Protein AF-A0A1G9AE31-F1 (afdb_monomer)

Nearest PDB structures (foldseek):
  1s7o-assembly1_C  TM=4.890E-01  e=2.440E+00  Streptococcus pyogenes serotype M3
  1xsv-assembly1_B  TM=4.484E-01  e=2.576E+00  Staphylococcus aureus

Sequence (141 aa):
MAKTSPARSAAKFILPDLPREKWCDFRVGYSEHNKTLVQLAEEYMCDPRTVRSCLLRNKPSSSLGKKTVPTQIDLYRDEIQDALEKALPELPDGIRSIYQLSCFLLPVLQERGYKGSERTLRNYLHLHPRVKAKFEKASIK

Mean predicted aligned error: 14.93 Å

Foldseek 3Di:
DDDDDDDDPPPPLDFDDDDPVLAAPLQCCCPVVVDQLVNVCVVLVHDSVVSSVCRNVRNHSVVVPDPDDDPLVVVCVVVLVVLCVVCVVPPPPPPQDLLVVLVVCVVVVVVVVRPDDSVVSSVVLCVDPSSVVSNVVSVPD

Structure (mmCIF, N/CA/C/O backbone):
data_AF-A0A1G9AE31-F1
#
_entry.id   AF-A0A1G9AE31-F1
#
loop_
_atom_site.group_PDB
_atom_site.id
_atom_site.type_symbol
_atom_site.label_atom_id
_atom_site.label_alt_id
_atom_site.label_comp_id
_atom_site.label_asym_id
_atom_site.label_entity_id
_atom_site.label_seq_id
_atom_site.pdbx_PDB_ins_code
_atom_site.Cartn_x
_atom_site.Cartn_y
_atom_site.Cartn_z
_atom_site.occupancy
_atom_site.B_iso_or_equiv
_atom_site.auth_seq_id
_atom_site.auth_comp_id
_atom_site.auth_asym_id
_atom_site.auth_atom_id
_atom_site.pdbx_PDB_model_num
ATOM 1 N N . MET A 1 1 ? -32.935 21.309 -20.325 1.00 40.34 1 MET A N 1
ATOM 2 C CA . MET A 1 1 ? -31.941 20.845 -21.319 1.00 40.34 1 MET A CA 1
ATOM 3 C C . MET A 1 1 ? -30.606 20.666 -20.613 1.00 40.34 1 MET A C 1
ATOM 5 O O . MET A 1 1 ? -30.173 21.573 -19.913 1.00 40.34 1 MET A O 1
ATOM 9 N N . ALA A 1 2 ? -30.059 19.452 -20.662 1.00 38.62 2 ALA A N 1
ATOM 10 C CA . ALA A 1 2 ? -28.968 18.994 -19.806 1.00 38.62 2 ALA A CA 1
ATOM 11 C C . ALA A 1 2 ? -27.611 19.592 -20.211 1.00 38.62 2 ALA A C 1
ATOM 13 O O . ALA A 1 2 ? -27.250 19.602 -21.384 1.00 38.62 2 ALA A O 1
ATOM 14 N N . LYS A 1 3 ? -26.855 20.060 -19.212 1.00 43.38 3 LYS A N 1
ATOM 15 C CA . LYS A 1 3 ? -25.449 20.456 -19.329 1.00 43.38 3 LYS A CA 1
ATOM 16 C C . LYS A 1 3 ? -24.597 19.186 -19.394 1.00 43.38 3 LYS A C 1
ATOM 18 O O . LYS A 1 3 ? -24.466 18.490 -18.392 1.00 43.38 3 LYS A O 1
ATOM 23 N N . THR A 1 4 ? -24.026 18.870 -20.550 1.00 42.66 4 THR A N 1
ATOM 24 C CA . THR A 1 4 ? -22.993 17.834 -20.668 1.00 42.66 4 THR A CA 1
ATOM 25 C C . THR A 1 4 ? -21.659 18.403 -20.190 1.00 42.66 4 THR A C 1
ATOM 27 O O . THR A 1 4 ? -21.094 19.296 -20.818 1.00 42.66 4 THR A O 1
ATOM 30 N N . SER A 1 5 ? -21.180 17.910 -19.048 1.00 37.69 5 SER A N 1
ATOM 31 C CA . SER A 1 5 ? -19.864 18.229 -18.487 1.00 37.69 5 SER A CA 1
ATOM 32 C C . SER A 1 5 ? -18.728 17.840 -19.446 1.00 37.69 5 SER A C 1
ATOM 34 O O . SER A 1 5 ? -18.825 16.801 -20.102 1.00 37.69 5 SER A O 1
ATOM 36 N N . PRO A 1 6 ? -17.6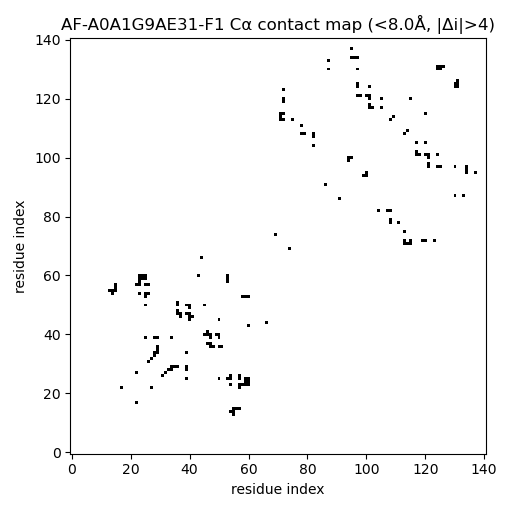20 18.603 -19.502 1.00 43.47 6 PRO A N 1
ATOM 37 C CA . PRO A 1 6 ? -16.457 18.218 -20.287 1.00 43.47 6 PRO A CA 1
ATOM 38 C C . PRO A 1 6 ? -15.834 16.960 -19.675 1.00 43.47 6 PRO A C 1
ATOM 40 O O . PRO A 1 6 ? -15.446 16.940 -18.504 1.00 43.47 6 PRO A O 1
ATOM 43 N N . ALA A 1 7 ? -15.761 15.895 -20.473 1.00 46.25 7 ALA A N 1
ATOM 44 C CA . ALA A 1 7 ? -15.014 14.696 -20.136 1.00 46.25 7 ALA A CA 1
ATOM 45 C C . ALA A 1 7 ? -13.582 15.102 -19.757 1.00 46.25 7 ALA A C 1
ATOM 47 O O . ALA A 1 7 ? -12.872 15.715 -20.556 1.00 46.25 7 ALA A O 1
ATOM 48 N N . ARG A 1 8 ? -13.167 14.787 -18.521 1.00 42.81 8 ARG A N 1
ATOM 49 C CA . ARG A 1 8 ? -11.769 14.895 -18.083 1.00 42.81 8 ARG A CA 1
ATOM 50 C C . ARG A 1 8 ? -10.905 14.216 -19.138 1.00 42.81 8 ARG A C 1
ATOM 52 O O . ARG A 1 8 ? -11.042 13.014 -19.354 1.00 42.81 8 ARG A O 1
ATOM 59 N N . SER A 1 9 ? -10.051 14.989 -19.799 1.00 40.59 9 SER A N 1
ATOM 60 C CA . SER A 1 9 ? -9.120 14.482 -20.794 1.00 40.59 9 SER A CA 1
ATOM 61 C C . SER A 1 9 ? -8.308 13.341 -20.179 1.00 40.59 9 SER A C 1
ATOM 63 O O . SER A 1 9 ? -7.572 13.516 -19.207 1.00 40.59 9 SER A O 1
ATOM 65 N N . ALA A 1 10 ? -8.477 12.136 -20.721 1.00 47.66 10 ALA A N 1
ATOM 66 C CA . ALA A 1 10 ? -7.584 11.031 -20.434 1.00 47.66 10 ALA A CA 1
ATOM 67 C C . ALA A 1 10 ? -6.193 11.471 -20.899 1.00 47.66 10 ALA A C 1
ATOM 69 O O . ALA A 1 10 ? -5.950 11.585 -22.101 1.00 47.66 10 ALA A O 1
ATOM 70 N N . ALA A 1 11 ? -5.309 11.804 -19.956 1.00 54.44 11 ALA A N 1
ATOM 71 C CA . ALA A 1 11 ? -3.927 12.146 -20.254 1.00 54.44 11 ALA A CA 1
ATOM 72 C C . ALA A 1 11 ? -3.354 11.048 -21.160 1.00 54.44 11 ALA A C 1
ATOM 74 O O . ALA A 1 11 ? -3.284 9.880 -20.757 1.00 54.44 11 ALA A O 1
ATOM 75 N N . LYS A 1 12 ? -3.036 11.417 -22.408 1.00 59.97 12 LYS A N 1
ATOM 76 C CA . LYS A 1 12 ? -2.555 10.483 -23.425 1.00 59.97 12 LYS A CA 1
ATOM 77 C C . LYS A 1 12 ? -1.340 9.758 -22.860 1.00 59.97 12 LYS A C 1
ATOM 79 O O . LYS A 1 12 ? -0.412 10.373 -22.337 1.00 59.97 12 LYS A O 1
ATOM 84 N N . PHE A 1 13 ? -1.390 8.437 -22.912 1.00 71.00 13 PHE A N 1
ATOM 85 C CA . PHE A 1 13 ? -0.302 7.568 -22.504 1.00 71.00 13 PHE A CA 1
ATOM 86 C C . PHE A 1 13 ? 0.816 7.675 -23.551 1.00 71.00 13 PHE A C 1
ATOM 88 O O . PHE A 1 13 ? 0.826 6.932 -24.525 1.00 71.00 13 PHE A O 1
ATOM 95 N N . ILE A 1 14 ? 1.689 8.676 -23.402 1.00 80.94 14 ILE A N 1
ATOM 96 C CA . ILE A 1 14 ? 2.787 8.959 -24.335 1.00 80.94 14 ILE A CA 1
ATOM 97 C C . ILE A 1 14 ? 4.060 8.326 -23.778 1.00 80.94 14 ILE A C 1
ATOM 99 O O . ILE A 1 14 ? 4.506 8.672 -22.684 1.00 80.94 14 ILE A O 1
ATOM 103 N N . LEU A 1 15 ? 4.626 7.385 -24.528 1.00 86.44 15 LEU A N 1
ATOM 104 C CA . LEU A 1 15 ? 5.909 6.771 -24.203 1.00 86.44 15 LEU A CA 1
ATOM 105 C C . LEU A 1 15 ? 7.058 7.706 -24.615 1.00 86.44 15 LEU A C 1
ATOM 107 O O . LEU A 1 15 ? 6.918 8.418 -25.609 1.00 86.44 15 LEU A O 1
ATOM 111 N N . PRO A 1 16 ? 8.188 7.716 -23.885 1.00 84.75 16 PRO A N 1
ATOM 112 C CA . PRO A 1 16 ? 9.322 8.573 -24.227 1.00 84.75 16 PRO A CA 1
ATOM 113 C C . PRO A 1 16 ? 9.847 8.235 -25.624 1.00 84.75 16 PRO A C 1
ATOM 115 O O . PRO A 1 16 ? 9.905 7.061 -25.974 1.00 84.75 16 PRO A O 1
ATOM 118 N N . ASP A 1 17 ? 10.240 9.215 -26.427 1.00 87.00 17 ASP A N 1
ATOM 119 C CA . ASP A 1 17 ? 10.830 8.924 -27.734 1.00 87.00 17 ASP A CA 1
ATOM 120 C C . ASP A 1 17 ? 12.268 8.421 -27.545 1.00 87.00 17 ASP A C 1
ATOM 122 O O . ASP A 1 17 ? 13.140 9.146 -27.067 1.00 87.00 17 ASP A O 1
ATOM 126 N N . LEU A 1 18 ? 12.482 7.131 -27.796 1.00 88.12 18 LEU A N 1
ATOM 127 C CA . LEU A 1 18 ? 13.752 6.449 -27.573 1.00 88.12 18 LEU A CA 1
ATOM 128 C C . LEU A 1 18 ? 13.991 5.456 -28.706 1.00 88.12 18 LEU A C 1
ATOM 130 O O . LEU A 1 18 ? 13.047 4.764 -29.104 1.00 88.12 18 LEU A O 1
ATOM 134 N N . PRO A 1 19 ? 15.244 5.328 -29.172 1.00 90.50 19 PRO A N 1
ATOM 135 C CA . PRO A 1 19 ? 15.586 4.368 -30.205 1.00 90.50 19 PRO A CA 1
ATOM 136 C C . PRO A 1 19 ? 15.443 2.940 -29.659 1.00 90.50 19 PRO A C 1
ATOM 138 O O . PRO A 1 19 ? 15.573 2.707 -28.449 1.00 90.50 19 PRO A O 1
ATOM 141 N N . ARG A 1 20 ? 15.126 1.997 -30.552 1.00 87.81 20 ARG A N 1
ATOM 142 C CA . ARG A 1 20 ? 14.720 0.624 -30.210 1.00 87.81 20 ARG A CA 1
ATOM 143 C C . ARG A 1 20 ? 15.748 -0.093 -29.339 1.00 87.81 20 ARG A C 1
ATOM 145 O O . ARG A 1 20 ? 15.386 -0.801 -28.408 1.00 87.81 20 ARG A O 1
ATOM 152 N N . GLU A 1 21 ? 17.028 0.153 -29.581 1.00 91.19 21 GLU A N 1
ATOM 153 C CA . GLU A 1 21 ? 18.160 -0.484 -28.901 1.00 91.19 21 GLU A CA 1
ATOM 154 C C . GLU A 1 21 ? 18.230 -0.116 -27.413 1.00 91.19 21 GLU A C 1
ATOM 156 O O . GLU A 1 21 ? 18.873 -0.805 -26.626 1.00 91.19 21 GLU A O 1
ATOM 161 N N . LYS A 1 22 ? 17.568 0.978 -27.015 1.00 89.81 22 LYS A N 1
ATOM 162 C CA . LYS A 1 22 ? 17.507 1.444 -25.627 1.00 89.81 22 LYS A CA 1
ATOM 163 C C . LYS A 1 22 ? 16.218 1.041 -24.923 1.00 89.81 22 LYS A C 1
ATOM 165 O O . LYS A 1 22 ? 16.032 1.430 -23.772 1.00 89.81 22 LYS A O 1
ATOM 170 N N . TRP A 1 23 ? 15.301 0.337 -25.583 1.00 93.31 23 TRP A N 1
ATOM 171 C CA . TRP A 1 23 ? 14.024 -0.024 -24.978 1.00 93.31 23 TRP A CA 1
ATOM 172 C C . TRP A 1 23 ? 14.222 -0.983 -23.810 1.00 93.31 23 TRP A C 1
ATOM 174 O O . TRP A 1 23 ? 14.995 -1.934 -23.882 1.00 93.31 23 TRP A O 1
ATOM 184 N N . CYS A 1 24 ? 13.495 -0.737 -22.723 1.00 90.69 24 CYS A N 1
ATOM 185 C CA . CYS A 1 24 ? 13.387 -1.729 -21.671 1.00 90.69 24 CYS A CA 1
ATOM 186 C C . CYS A 1 24 ? 12.513 -2.914 -22.114 1.00 90.69 24 CYS A C 1
ATOM 188 O O . CYS A 1 24 ? 11.669 -2.796 -23.003 1.00 90.69 24 CYS A O 1
ATOM 190 N N . ASP A 1 25 ? 12.677 -4.046 -21.445 1.00 91.56 25 ASP A N 1
ATOM 191 C CA . ASP A 1 25 ? 11.878 -5.263 -21.624 1.00 91.56 25 ASP A CA 1
ATOM 192 C C . ASP A 1 25 ? 10.356 -5.035 -21.590 1.00 91.56 25 ASP A C 1
ATOM 194 O O . ASP A 1 25 ? 9.640 -5.553 -22.447 1.00 91.56 25 ASP A O 1
ATOM 198 N N . PHE A 1 26 ? 9.848 -4.190 -20.687 1.00 91.81 26 PHE A N 1
ATOM 199 C CA . PHE A 1 26 ? 8.431 -3.810 -20.686 1.00 91.81 26 PHE A CA 1
ATOM 200 C C . PHE A 1 26 ? 8.004 -3.146 -21.991 1.00 91.81 26 PHE A C 1
ATOM 202 O O . PHE A 1 26 ? 6.894 -3.379 -22.463 1.00 91.81 26 PHE A O 1
ATOM 209 N N . ARG A 1 27 ? 8.868 -2.309 -22.575 1.00 92.00 27 ARG A N 1
ATOM 210 C CA . ARG A 1 27 ? 8.576 -1.583 -23.812 1.00 92.00 27 ARG A CA 1
ATOM 211 C C . ARG A 1 27 ? 8.632 -2.492 -25.030 1.00 92.00 27 ARG A C 1
ATOM 213 O O . ARG A 1 27 ? 7.776 -2.359 -25.896 1.00 92.00 27 ARG A O 1
ATOM 220 N N . VAL A 1 28 ? 9.564 -3.441 -25.058 1.00 92.31 28 VAL A N 1
ATOM 221 C CA . VAL A 1 28 ? 9.577 -4.518 -26.060 1.00 92.31 28 VAL A CA 1
ATOM 222 C C . VAL A 1 28 ? 8.279 -5.331 -25.967 1.00 92.31 28 VAL A C 1
ATOM 224 O O . VAL A 1 28 ? 7.566 -5.481 -26.955 1.00 92.31 28 VAL A O 1
ATOM 227 N N . GLY A 1 29 ? 7.895 -5.754 -24.759 1.00 91.19 29 GLY A N 1
ATOM 228 C CA . GLY A 1 29 ? 6.639 -6.463 -24.506 1.00 91.19 29 GLY A CA 1
ATOM 229 C C . GLY A 1 29 ? 5.386 -5.697 -24.935 1.00 91.19 29 GLY A C 1
ATOM 230 O O . GLY A 1 29 ? 4.500 -6.263 -25.575 1.00 91.19 29 GLY A O 1
ATOM 231 N N . TYR A 1 30 ? 5.318 -4.408 -24.610 1.00 91.25 30 TYR A N 1
ATOM 232 C CA . TYR A 1 30 ? 4.167 -3.564 -24.918 1.00 91.25 30 TYR A CA 1
ATOM 233 C C . TYR A 1 30 ? 4.057 -3.235 -26.413 1.00 91.25 30 TYR A C 1
ATOM 235 O O . TYR A 1 30 ? 2.972 -3.335 -26.978 1.00 91.25 30 TYR A O 1
ATOM 243 N N . SER A 1 31 ? 5.167 -2.856 -27.054 1.00 89.12 31 SER A N 1
ATOM 244 C CA . SER A 1 31 ? 5.164 -2.344 -28.430 1.00 89.12 31 SER A CA 1
ATOM 245 C C . SER A 1 31 ? 5.327 -3.429 -29.495 1.00 89.12 31 SER A C 1
ATOM 247 O O . SER A 1 31 ? 4.720 -3.321 -30.553 1.00 89.12 31 SER A O 1
ATOM 249 N N . GLU A 1 32 ? 6.145 -4.457 -29.255 1.00 90.75 32 GLU A N 1
ATOM 250 C CA . GLU A 1 32 ? 6.423 -5.498 -30.261 1.00 90.75 32 GLU A CA 1
ATOM 251 C C . GLU A 1 32 ? 5.522 -6.717 -30.083 1.00 90.75 32 GLU A C 1
ATOM 253 O O . GLU A 1 32 ? 5.052 -7.300 -31.057 1.00 90.75 32 GLU A O 1
ATOM 258 N N . HIS A 1 33 ? 5.244 -7.088 -28.834 1.00 89.62 33 HIS A N 1
ATOM 259 C CA . HIS A 1 33 ? 4.419 -8.256 -28.522 1.00 89.62 33 HIS A CA 1
ATOM 260 C C . HIS A 1 33 ? 2.954 -7.903 -28.233 1.00 89.62 33 HIS A C 1
ATOM 262 O O . HIS A 1 33 ? 2.179 -8.795 -27.893 1.00 89.62 33 HIS A O 1
ATOM 268 N N . ASN A 1 34 ? 2.566 -6.625 -28.362 1.00 89.06 34 ASN A N 1
ATOM 269 C CA . ASN A 1 34 ? 1.220 -6.110 -28.074 1.00 89.06 34 ASN A CA 1
ATOM 270 C C . ASN A 1 34 ? 0.667 -6.560 -26.707 1.00 89.06 34 ASN A C 1
ATOM 272 O O . ASN A 1 34 ? -0.545 -6.711 -26.533 1.00 89.06 34 ASN A O 1
ATOM 276 N N . LYS A 1 35 ? 1.546 -6.796 -25.723 1.00 90.69 35 LYS A N 1
ATOM 277 C CA . LYS A 1 35 ? 1.125 -7.211 -24.384 1.00 90.69 35 LYS A CA 1
ATOM 278 C C . LYS A 1 35 ? 0.472 -6.037 -23.667 1.00 90.69 35 LYS A C 1
ATOM 280 O O . LYS A 1 35 ? 0.975 -4.913 -23.656 1.00 90.69 35 LYS A O 1
ATOM 285 N N . THR A 1 36 ? -0.640 -6.310 -23.001 1.00 91.31 36 THR A N 1
ATOM 286 C CA . THR A 1 36 ? -1.295 -5.331 -22.132 1.00 91.31 36 THR A CA 1
ATOM 287 C C . THR A 1 36 ? -0.483 -5.098 -20.855 1.00 91.31 36 THR A C 1
ATOM 289 O O . THR A 1 36 ? 0.335 -5.924 -20.448 1.00 91.31 36 THR A O 1
ATOM 292 N N . LEU A 1 37 ? -0.757 -3.989 -20.157 1.00 89.81 37 LEU A N 1
ATOM 293 C CA . LEU A 1 37 ? -0.150 -3.720 -18.847 1.00 89.81 37 LEU A CA 1
ATOM 294 C C . LEU A 1 37 ? -0.438 -4.830 -17.825 1.00 89.81 37 LEU A C 1
ATOM 296 O O . LEU A 1 37 ? 0.376 -5.041 -16.936 1.00 89.81 37 LEU A O 1
ATOM 300 N N . VAL A 1 38 ? -1.584 -5.510 -17.943 1.00 86.62 38 VAL A N 1
ATOM 301 C CA . VAL A 1 38 ? -1.980 -6.613 -17.054 1.00 86.62 38 VAL A CA 1
ATOM 302 C C . VAL A 1 38 ? -1.151 -7.858 -17.345 1.00 86.62 38 VAL A C 1
ATOM 304 O O . VAL A 1 38 ? -0.558 -8.404 -16.427 1.00 86.62 38 VAL A O 1
ATOM 307 N N . GLN A 1 39 ? -1.008 -8.239 -18.615 1.00 85.75 39 GLN A N 1
ATOM 308 C CA . GLN A 1 39 ? -0.190 -9.395 -19.002 1.00 85.75 39 GLN A CA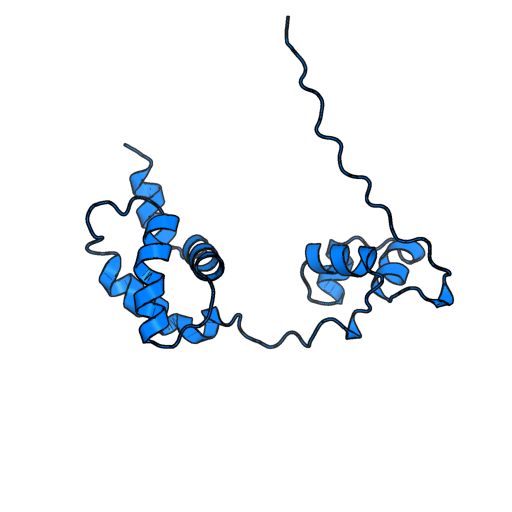 1
ATOM 309 C C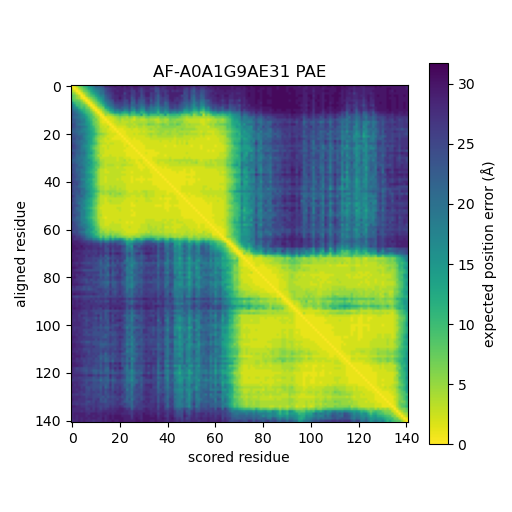 . GLN A 1 39 ? 1.284 -9.208 -18.627 1.00 85.75 39 GLN A C 1
ATOM 311 O O . GLN A 1 39 ? 1.914 -10.118 -18.099 1.00 85.75 39 GLN A O 1
ATOM 316 N N . LEU A 1 40 ? 1.827 -8.004 -18.834 1.00 89.62 40 LEU A N 1
ATOM 317 C CA . LEU A 1 40 ? 3.175 -7.662 -18.373 1.00 89.62 40 LEU A CA 1
ATOM 318 C C . LEU A 1 40 ? 3.270 -7.669 -16.841 1.00 89.62 40 LEU A C 1
ATOM 320 O O . LEU A 1 40 ? 4.284 -8.059 -16.275 1.00 89.62 40 LEU A O 1
ATOM 324 N N . ALA A 1 41 ? 2.228 -7.232 -16.139 1.00 82.44 41 ALA A N 1
ATOM 325 C CA . ALA A 1 41 ? 2.224 -7.267 -14.684 1.00 82.44 41 ALA A CA 1
ATOM 326 C C . ALA A 1 41 ? 2.242 -8.706 -14.156 1.00 82.44 41 ALA A C 1
ATOM 328 O O . ALA A 1 41 ? 2.986 -8.989 -13.225 1.00 82.44 41 ALA A O 1
ATOM 329 N N . GLU A 1 42 ? 1.489 -9.613 -14.772 1.00 83.00 42 GLU A N 1
ATOM 330 C CA . GLU A 1 42 ? 1.482 -11.038 -14.433 1.00 83.00 42 GLU A CA 1
ATOM 331 C C . GLU A 1 42 ? 2.841 -11.692 -14.709 1.00 83.00 42 GLU A C 1
ATOM 333 O O . GLU A 1 42 ? 3.412 -12.312 -13.814 1.00 83.00 42 GLU A O 1
ATOM 338 N N . GLU A 1 43 ? 3.403 -11.479 -15.902 1.00 86.50 43 GLU A N 1
ATOM 339 C CA . GLU A 1 43 ? 4.689 -12.048 -16.332 1.00 86.50 43 GLU A CA 1
ATOM 340 C C . GLU A 1 43 ? 5.851 -11.641 -15.420 1.00 86.50 43 GLU A C 1
ATOM 342 O O . GLU A 1 43 ? 6.666 -12.472 -15.027 1.00 86.50 43 GLU A O 1
ATOM 347 N N . TYR A 1 44 ? 5.899 -10.367 -15.029 1.00 83.00 44 TYR A N 1
ATOM 348 C CA . TYR A 1 44 ? 6.933 -9.833 -14.139 1.00 83.00 44 TYR A CA 1
ATOM 349 C C . TYR A 1 44 ? 6.487 -9.796 -12.671 1.00 83.00 44 TYR A C 1
ATOM 351 O O . TYR A 1 44 ? 7.111 -9.130 -11.838 1.00 83.00 44 TYR A O 1
ATOM 359 N N . MET A 1 45 ? 5.381 -10.478 -12.356 1.00 79.75 45 MET A N 1
ATOM 360 C CA . MET A 1 45 ? 4.767 -10.575 -11.033 1.00 79.75 45 MET A CA 1
ATOM 361 C C . MET A 1 45 ? 4.624 -9.224 -10.312 1.00 79.75 45 MET A C 1
ATOM 363 O O . MET A 1 45 ? 4.776 -9.157 -9.096 1.00 79.75 45 MET A O 1
ATOM 367 N N . CYS A 1 46 ? 4.349 -8.119 -11.004 1.00 77.25 46 CYS A N 1
ATOM 368 C CA . CYS A 1 46 ? 4.237 -6.763 -10.455 1.00 77.25 46 CYS A CA 1
ATOM 369 C C . CYS A 1 46 ? 2.805 -6.193 -10.562 1.00 77.25 46 CYS A C 1
ATOM 371 O O . CYS A 1 46 ? 1.879 -6.907 -10.914 1.00 77.25 46 CYS A O 1
ATOM 373 N N . ASP A 1 47 ? 2.580 -4.941 -10.146 1.00 83.06 47 ASP A N 1
ATOM 374 C CA . ASP A 1 47 ? 1.276 -4.273 -10.324 1.00 83.06 47 ASP A CA 1
ATOM 375 C C . ASP A 1 47 ? 1.228 -3.588 -11.709 1.00 83.06 47 ASP A C 1
ATOM 377 O O . ASP A 1 47 ? 2.238 -3.001 -12.116 1.00 83.06 47 ASP A O 1
ATOM 381 N N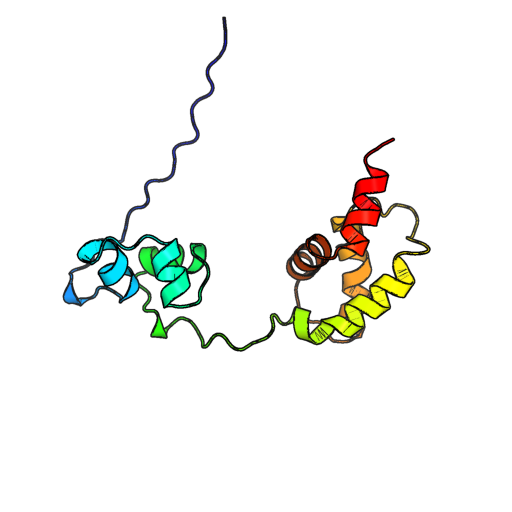 . PRO A 1 48 ? 0.089 -3.566 -12.429 1.00 83.12 48 PRO A N 1
ATOM 382 C CA . PRO A 1 48 ? -0.025 -2.873 -13.720 1.00 83.12 48 PRO A CA 1
ATOM 383 C C . PRO A 1 48 ? 0.367 -1.384 -13.686 1.00 83.12 48 PRO A C 1
ATOM 385 O O . PRO A 1 48 ? 0.859 -0.840 -14.678 1.00 83.12 48 PRO A O 1
ATOM 388 N N . ARG A 1 49 ? 0.204 -0.697 -12.546 1.00 86.12 49 ARG A N 1
ATOM 389 C CA . ARG A 1 49 ? 0.672 0.688 -12.343 1.00 86.12 49 ARG A CA 1
ATOM 390 C C . ARG A 1 49 ? 2.194 0.771 -12.293 1.00 86.12 49 ARG A C 1
ATOM 392 O O . ARG A 1 49 ? 2.758 1.766 -12.752 1.00 86.12 49 ARG A O 1
ATOM 399 N N . THR A 1 50 ? 2.855 -0.257 -11.768 1.00 85.25 50 THR A N 1
ATOM 400 C CA . THR A 1 50 ? 4.316 -0.373 -11.782 1.00 85.25 50 THR A CA 1
ATOM 401 C C . THR A 1 50 ? 4.815 -0.536 -13.209 1.00 85.25 50 THR A C 1
ATOM 403 O O . THR A 1 50 ? 5.677 0.237 -13.619 1.00 85.25 50 THR A O 1
ATOM 406 N N . VAL A 1 51 ? 4.205 -1.428 -13.999 1.00 87.25 51 VAL A N 1
ATOM 407 C CA . VAL A 1 51 ? 4.511 -1.572 -15.436 1.00 87.25 51 VAL A CA 1
ATOM 408 C C . VAL A 1 51 ? 4.347 -0.237 -16.158 1.00 87.25 51 VAL A C 1
ATOM 410 O O . VAL A 1 51 ? 5.256 0.209 -16.855 1.00 87.25 51 VAL A O 1
ATOM 413 N N . ARG A 1 52 ? 3.223 0.461 -15.935 1.00 89.00 52 ARG A N 1
ATOM 414 C CA . ARG A 1 52 ? 2.971 1.789 -16.516 1.00 89.00 52 ARG A CA 1
ATOM 415 C C . ARG A 1 52 ? 4.081 2.790 -16.176 1.00 89.00 52 ARG A C 1
ATOM 417 O O . ARG A 1 52 ? 4.551 3.509 -17.052 1.00 89.00 52 ARG A O 1
ATOM 424 N N . SER A 1 53 ? 4.494 2.850 -14.910 1.00 88.56 53 SER A N 1
ATOM 425 C CA . SER A 1 53 ? 5.569 3.735 -14.444 1.00 88.56 53 SER A CA 1
ATOM 426 C C . SER A 1 53 ? 6.917 3.378 -15.076 1.00 88.56 53 SER A C 1
ATOM 428 O O . SER A 1 53 ? 7.658 4.269 -15.496 1.00 88.56 53 SER A O 1
ATOM 430 N N . CYS A 1 54 ? 7.217 2.082 -15.198 1.00 89.19 54 CYS A N 1
ATOM 431 C CA . CYS A 1 54 ? 8.427 1.588 -15.846 1.00 89.19 54 CYS A CA 1
ATOM 432 C C . CYS A 1 54 ? 8.455 1.917 -17.340 1.00 89.19 54 CYS A C 1
ATOM 434 O O . CYS A 1 54 ? 9.475 2.405 -17.812 1.00 89.19 54 CYS A O 1
ATOM 436 N N . LEU A 1 55 ? 7.338 1.758 -18.055 1.00 91.12 55 LEU A N 1
ATOM 437 C CA . LEU A 1 55 ? 7.202 2.139 -19.465 1.00 91.12 55 LEU A CA 1
ATOM 438 C C . LEU A 1 55 ? 7.448 3.635 -19.688 1.00 91.12 55 LEU A C 1
ATOM 440 O O . LEU A 1 55 ? 8.243 4.013 -20.545 1.00 91.12 55 LEU A O 1
ATOM 444 N N . LEU A 1 56 ? 6.819 4.491 -18.876 1.00 90.31 56 LEU A N 1
ATOM 445 C CA . LEU A 1 56 ? 6.980 5.947 -18.981 1.00 90.31 56 LEU A CA 1
ATOM 446 C C . LEU A 1 56 ? 8.413 6.411 -18.689 1.00 90.31 56 LEU A C 1
ATOM 448 O O . LEU A 1 56 ? 8.842 7.441 -19.197 1.00 90.31 56 LEU A O 1
ATOM 452 N N . ARG A 1 57 ? 9.151 5.665 -17.863 1.00 88.94 57 ARG A N 1
ATOM 453 C CA . ARG A 1 57 ? 10.528 5.986 -17.455 1.00 88.94 57 ARG A CA 1
ATOM 454 C C . ARG A 1 57 ? 11.581 5.148 -18.178 1.00 88.94 57 ARG A C 1
ATOM 456 O O . ARG A 1 57 ? 12.756 5.272 -17.851 1.00 88.94 57 ARG A O 1
ATOM 463 N N . ASN A 1 58 ? 11.157 4.278 -19.095 1.00 90.81 58 ASN A N 1
ATOM 464 C CA . ASN A 1 58 ? 11.982 3.266 -19.750 1.00 90.81 58 ASN A CA 1
ATOM 465 C C . ASN A 1 58 ? 12.893 2.493 -18.767 1.00 90.81 58 ASN A C 1
ATOM 467 O O . ASN A 1 58 ? 14.082 2.296 -19.010 1.00 90.81 58 ASN A O 1
ATOM 471 N N . LYS A 1 59 ? 12.340 2.095 -17.614 1.00 90.81 59 LYS A N 1
ATOM 472 C CA . LYS A 1 59 ? 13.049 1.299 -16.600 1.00 90.81 59 LYS A CA 1
ATOM 473 C C . LYS A 1 59 ? 12.862 -0.199 -16.871 1.00 90.81 59 LYS A C 1
ATOM 475 O O . LYS A 1 59 ? 11.717 -0.602 -17.077 1.00 90.81 59 LYS A O 1
ATOM 480 N N . PRO A 1 60 ? 13.933 -1.011 -16.846 1.00 89.81 60 PRO A N 1
ATOM 481 C CA . PRO A 1 60 ? 13.845 -2.454 -17.069 1.00 89.81 60 PRO A CA 1
ATOM 482 C C . PRO A 1 60 ? 13.279 -3.211 -15.868 1.00 89.81 60 PRO A C 1
ATOM 484 O O . PRO A 1 60 ? 13.355 -2.728 -14.733 1.00 89.81 60 PRO A O 1
ATOM 487 N N . SER A 1 61 ? 12.753 -4.417 -16.097 1.00 86.69 61 SER A N 1
ATOM 488 C CA . SER A 1 61 ? 12.254 -5.295 -15.031 1.00 86.69 61 SER A CA 1
ATOM 489 C C . SER A 1 61 ? 13.331 -5.678 -14.026 1.00 86.69 61 SER A C 1
ATOM 491 O O . SER A 1 61 ? 13.028 -5.830 -12.851 1.00 86.69 61 SER A O 1
ATOM 493 N N . SER A 1 62 ? 14.603 -5.711 -14.430 1.00 83.81 62 SER A N 1
ATOM 494 C CA . SER A 1 62 ? 15.736 -5.910 -13.517 1.00 83.81 62 SER A CA 1
ATOM 495 C C . SER A 1 62 ? 15.850 -4.819 -12.444 1.00 83.81 62 SER A C 1
ATOM 497 O O . SER A 1 62 ? 16.434 -5.046 -11.388 1.00 83.81 62 SER A O 1
ATOM 499 N N . SER A 1 63 ? 15.276 -3.635 -12.691 1.00 80.44 63 SER A N 1
ATOM 500 C CA . SER A 1 63 ? 15.175 -2.546 -11.712 1.00 80.44 63 SER A CA 1
ATOM 501 C C . SER A 1 63 ? 13.967 -2.679 -10.785 1.00 80.44 63 SER A C 1
ATOM 503 O O . SER A 1 63 ? 13.855 -1.921 -9.817 1.00 80.44 63 SER A O 1
ATOM 505 N N . LEU A 1 64 ? 13.046 -3.608 -11.062 1.00 74.12 64 LEU A N 1
ATOM 506 C CA . LEU A 1 64 ? 12.066 -4.030 -10.075 1.00 74.12 64 LEU A CA 1
ATOM 507 C C . LEU A 1 64 ? 12.839 -4.812 -9.021 1.00 74.12 64 LEU A C 1
ATOM 509 O O . LEU A 1 64 ? 13.216 -5.962 -9.230 1.00 74.12 64 LEU A O 1
ATOM 513 N N . GLY A 1 65 ? 13.129 -4.155 -7.896 1.00 62.25 65 GLY A N 1
ATOM 514 C CA . GLY A 1 65 ? 13.729 -4.824 -6.748 1.00 62.25 65 GLY A CA 1
ATOM 515 C C . GLY A 1 65 ? 12.989 -6.133 -6.471 1.00 62.25 65 GLY A C 1
ATOM 516 O O . GLY A 1 65 ? 11.758 -6.167 -6.542 1.00 62.25 65 GLY A O 1
ATOM 517 N N . LYS A 1 66 ? 13.750 -7.206 -6.221 1.00 51.72 66 LYS A N 1
ATOM 518 C CA . LYS A 1 66 ? 13.237 -8.564 -5.993 1.00 51.72 66 LYS A CA 1
ATOM 519 C C . LYS A 1 66 ? 11.976 -8.514 -5.124 1.00 51.72 66 LYS A C 1
ATOM 521 O O . LYS A 1 66 ? 12.020 -8.052 -3.984 1.00 51.72 66 LYS A O 1
ATOM 526 N N . LYS A 1 67 ? 10.851 -8.991 -5.659 1.00 56.94 67 LYS A N 1
ATOM 527 C CA . LYS A 1 67 ? 9.622 -9.169 -4.884 1.00 56.94 67 LYS A CA 1
ATOM 528 C C . LYS A 1 67 ? 9.765 -10.380 -3.971 1.00 56.94 67 LYS A C 1
ATOM 530 O O . LYS A 1 67 ? 9.320 -11.465 -4.304 1.00 56.94 67 LYS A O 1
ATOM 535 N N . THR A 1 68 ? 10.347 -10.160 -2.804 1.00 44.25 68 THR A N 1
ATOM 536 C CA . THR A 1 68 ? 10.125 -10.980 -1.608 1.00 44.25 68 THR A CA 1
ATOM 537 C C . THR A 1 68 ? 10.379 -10.101 -0.399 1.00 44.25 68 THR A C 1
ATOM 539 O O . THR A 1 68 ? 11.380 -10.239 0.297 1.00 44.25 68 THR A O 1
ATOM 542 N N . VAL A 1 69 ? 9.491 -9.14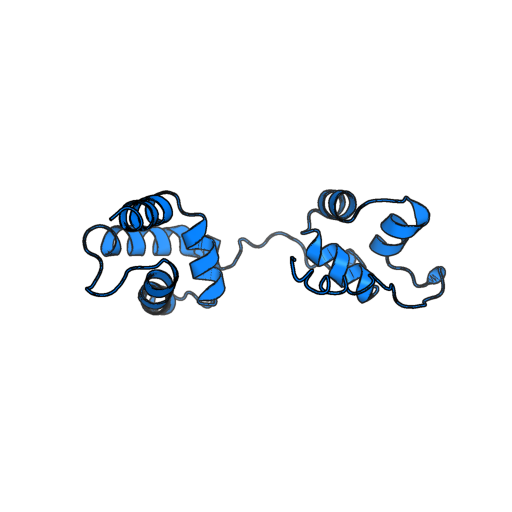7 -0.162 1.00 42.28 69 VAL A N 1
ATOM 543 C CA . VAL A 1 69 ? 9.360 -8.621 1.189 1.00 42.28 69 VAL A CA 1
ATOM 544 C C . VAL A 1 69 ? 7.868 -8.629 1.464 1.00 42.28 69 VAL A C 1
ATOM 546 O O . VAL A 1 69 ? 7.128 -8.041 0.664 1.00 42.28 69 VAL A O 1
ATOM 549 N N . PRO A 1 70 ? 7.403 -9.297 2.535 1.00 47.88 70 PRO A N 1
ATOM 550 C CA . PRO A 1 70 ? 6.125 -8.940 3.129 1.00 47.88 70 PRO A CA 1
ATOM 551 C C . PRO A 1 70 ? 6.072 -7.414 3.145 1.00 47.88 70 PRO A C 1
ATOM 553 O O . PRO A 1 70 ? 7.088 -6.768 3.444 1.00 47.88 70 PRO A O 1
ATOM 556 N N . THR A 1 71 ? 4.949 -6.810 2.746 1.00 56.94 71 THR A N 1
ATOM 557 C CA . THR A 1 71 ? 4.850 -5.360 2.949 1.00 56.94 71 THR A CA 1
ATOM 558 C C . THR A 1 71 ? 5.196 -5.112 4.411 1.00 56.94 71 THR A C 1
ATOM 560 O O . THR A 1 71 ? 4.847 -5.949 5.234 1.00 56.94 71 THR A O 1
ATOM 563 N N . GLN A 1 72 ? 5.951 -4.063 4.763 1.00 67.06 72 GLN A N 1
ATOM 564 C CA 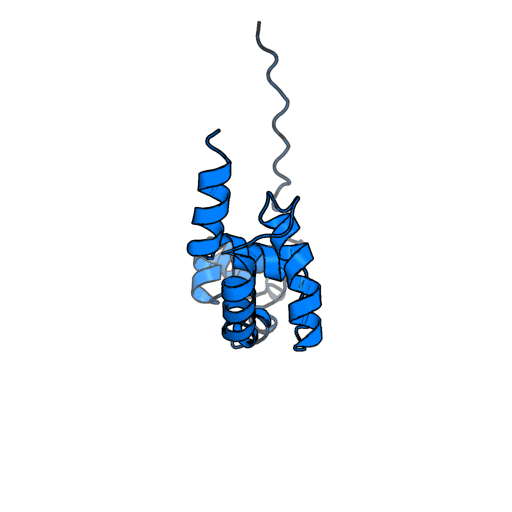. GLN A 1 72 ? 6.431 -3.942 6.152 1.00 67.06 72 GLN A CA 1
ATOM 565 C C . GLN A 1 72 ? 5.301 -4.135 7.169 1.00 67.06 72 GLN A C 1
ATOM 567 O O . GLN A 1 72 ? 5.562 -4.660 8.231 1.00 67.06 72 GLN A O 1
ATOM 572 N N . ILE A 1 73 ? 4.058 -3.807 6.803 1.00 80.56 73 ILE A N 1
ATOM 573 C CA . ILE A 1 73 ? 2.847 -4.054 7.582 1.00 80.56 73 ILE A CA 1
ATOM 574 C C . ILE A 1 73 ? 2.486 -5.533 7.828 1.00 80.56 73 ILE A C 1
ATOM 576 O O . ILE A 1 73 ? 1.977 -5.837 8.898 1.00 80.56 73 ILE A O 1
ATOM 580 N N . ASP A 1 74 ? 2.770 -6.454 6.904 1.00 80.88 74 ASP A N 1
ATOM 581 C CA . ASP A 1 74 ? 2.562 -7.897 7.094 1.00 80.88 74 ASP A CA 1
ATOM 582 C C . ASP A 1 74 ? 3.439 -8.455 8.221 1.00 80.88 74 ASP A C 1
ATOM 584 O O . ASP A 1 74 ? 3.025 -9.394 8.893 1.00 80.88 74 ASP A O 1
ATOM 588 N N . LEU A 1 75 ? 4.618 -7.859 8.456 1.00 82.94 75 LEU A N 1
ATOM 589 C CA . LEU A 1 75 ? 5.477 -8.207 9.595 1.00 82.94 75 LEU A CA 1
ATOM 590 C C . LEU A 1 75 ? 4.858 -7.815 10.941 1.00 82.94 75 LEU A C 1
ATOM 592 O O . LEU A 1 75 ? 5.296 -8.336 11.954 1.00 82.94 75 LEU A O 1
ATOM 596 N N . TYR A 1 76 ? 3.864 -6.919 10.943 1.00 85.94 76 TYR A N 1
ATOM 597 C CA . TYR A 1 76 ? 3.157 -6.466 12.146 1.00 85.94 76 TYR A CA 1
ATOM 598 C C . TYR A 1 76 ? 1.718 -6.989 12.196 1.00 85.94 76 TYR A C 1
ATOM 600 O O . TYR A 1 76 ? 0.847 -6.382 12.821 1.00 85.94 76 TYR A O 1
ATOM 608 N N . ARG A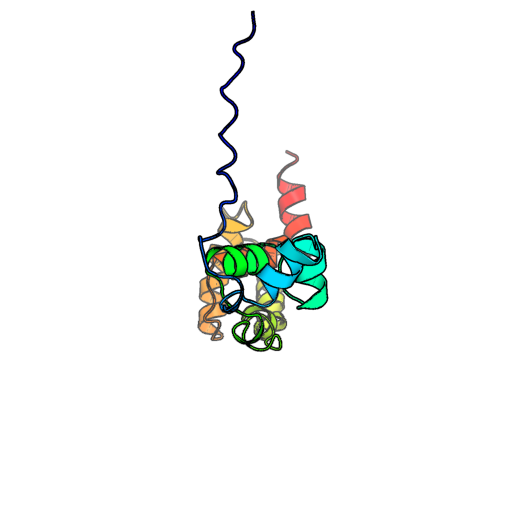 1 77 ? 1.412 -8.066 11.460 1.00 85.50 77 ARG A N 1
ATOM 609 C CA . ARG A 1 77 ? 0.049 -8.601 11.361 1.00 85.50 77 ARG A CA 1
ATOM 610 C C . ARG A 1 77 ? -0.506 -8.979 12.732 1.00 85.50 77 ARG A C 1
ATOM 612 O O . ARG A 1 77 ? -1.660 -8.655 13.012 1.00 85.50 77 ARG A O 1
ATOM 619 N N . ASP A 1 78 ? 0.309 -9.619 13.560 1.00 86.88 78 ASP A N 1
ATOM 620 C CA . ASP A 1 78 ? -0.098 -10.102 14.879 1.00 86.88 78 ASP A CA 1
ATOM 621 C C . ASP A 1 78 ? -0.312 -8.930 15.847 1.00 86.88 78 ASP A C 1
ATOM 623 O O . ASP A 1 78 ? -1.299 -8.889 16.578 1.00 86.88 78 ASP A O 1
ATOM 627 N N . GLU A 1 79 ? 0.535 -7.904 15.783 1.00 88.00 79 GLU A N 1
ATOM 628 C CA . GLU A 1 79 ? 0.401 -6.675 16.561 1.00 88.00 79 GLU A CA 1
ATOM 629 C C . GLU A 1 79 ? -0.831 -5.871 16.145 1.00 88.00 79 GLU A C 1
ATOM 631 O O . GLU A 1 79 ? -1.525 -5.321 17.001 1.00 88.00 79 GLU A O 1
ATOM 636 N N . ILE A 1 80 ? -1.125 -5.809 14.843 1.00 87.81 80 ILE A N 1
ATOM 637 C CA . ILE A 1 80 ? -2.341 -5.174 14.327 1.00 87.81 80 ILE A CA 1
ATOM 638 C C . ILE A 1 80 ? -3.571 -5.954 14.787 1.00 87.81 80 ILE A C 1
ATOM 640 O O . ILE A 1 80 ? -4.551 -5.334 15.194 1.00 87.81 80 ILE A O 1
ATOM 644 N N . GLN A 1 81 ? -3.528 -7.287 14.757 1.00 87.88 81 GLN A N 1
ATOM 645 C CA . GLN A 1 81 ? -4.621 -8.130 15.231 1.00 87.88 81 GLN A CA 1
ATOM 646 C C . GLN A 1 81 ? -4.874 -7.924 16.732 1.00 87.88 81 GLN A C 1
ATOM 648 O O . GLN A 1 81 ? -6.011 -7.652 17.111 1.00 87.88 81 GLN A O 1
ATOM 653 N N . ASP A 1 82 ? -3.834 -7.968 17.569 1.00 88.25 82 ASP A N 1
ATOM 654 C CA . ASP A 1 82 ? -3.935 -7.721 19.016 1.00 88.25 82 ASP A CA 1
ATOM 655 C C . ASP A 1 82 ? -4.475 -6.311 19.314 1.00 88.25 82 ASP A C 1
ATOM 657 O O . ASP A 1 82 ? -5.367 -6.132 20.146 1.00 88.25 82 ASP A O 1
ATOM 661 N N . ALA A 1 83 ? -3.992 -5.294 18.594 1.00 86.50 83 ALA A N 1
ATOM 662 C CA . ALA A 1 83 ? -4.485 -3.927 18.744 1.00 86.50 83 ALA A CA 1
ATOM 663 C C . ALA A 1 83 ? -5.961 -3.796 18.323 1.00 86.50 83 ALA A C 1
ATOM 665 O O . ALA A 1 83 ? -6.737 -3.101 18.981 1.00 86.50 83 ALA A O 1
ATOM 666 N N . LEU A 1 84 ? -6.378 -4.491 17.260 1.00 87.94 84 LEU A N 1
ATOM 667 C CA . LEU A 1 84 ? -7.773 -4.535 16.821 1.00 87.94 84 LEU A CA 1
ATOM 668 C C . LEU A 1 84 ? -8.674 -5.279 17.807 1.00 87.94 84 LEU A C 1
ATOM 670 O O . LEU A 1 84 ? -9.802 -4.846 18.028 1.00 87.94 84 LEU A O 1
ATOM 674 N N . GLU A 1 85 ? -8.212 -6.375 18.400 1.00 87.06 85 GLU A N 1
ATOM 675 C CA . GLU A 1 85 ? -8.982 -7.140 19.387 1.00 87.06 85 GLU A CA 1
ATOM 676 C C . GLU A 1 85 ? -9.239 -6.341 20.661 1.00 87.06 85 GLU A C 1
ATOM 678 O O . GLU A 1 85 ? -10.329 -6.436 21.221 1.00 87.06 85 GLU A O 1
ATOM 683 N N . LYS A 1 86 ? -8.291 -5.486 21.051 1.00 84.62 86 LYS A N 1
ATOM 684 C CA . LYS A 1 86 ? -8.450 -4.544 22.164 1.00 84.62 86 LYS A CA 1
ATOM 685 C C . LYS A 1 86 ? -9.350 -3.358 21.809 1.00 84.62 86 LYS A C 1
ATOM 687 O 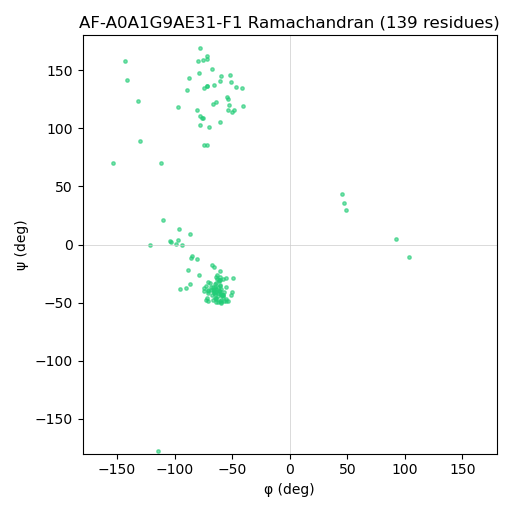O . LYS A 1 86 ? -10.168 -2.955 22.625 1.00 84.62 86 LYS A O 1
ATOM 692 N N . ALA A 1 87 ? -9.228 -2.812 20.597 1.00 82.81 87 ALA A N 1
ATOM 693 C CA . ALA A 1 87 ? -9.918 -1.579 20.210 1.00 82.81 87 ALA A CA 1
ATOM 694 C C . ALA A 1 87 ? -11.348 -1.781 19.669 1.00 82.81 87 ALA A C 1
ATOM 696 O O . ALA A 1 87 ? -12.203 -0.919 19.841 1.00 82.81 87 ALA A O 1
ATOM 697 N N . LEU A 1 88 ? -11.641 -2.880 18.964 1.00 81.69 88 LEU A N 1
ATOM 698 C CA . LEU A 1 88 ? -12.938 -3.070 18.294 1.00 81.69 88 LEU A CA 1
ATOM 699 C C . LEU A 1 88 ? -14.147 -3.312 19.222 1.00 81.69 88 LEU A C 1
ATOM 701 O O . LEU A 1 88 ? -15.253 -2.926 18.810 1.00 81.69 88 LEU A O 1
ATOM 705 N N . PRO A 1 89 ? -14.018 -3.969 20.395 1.00 82.12 89 PRO A N 1
ATOM 706 C CA . PRO A 1 89 ? -15.129 -4.117 21.336 1.00 82.12 89 PRO A CA 1
ATOM 707 C C . PRO A 1 89 ? -15.640 -2.757 21.820 1.00 82.12 89 PRO A C 1
ATOM 709 O O . PRO A 1 89 ? -16.832 -2.479 21.681 1.00 82.12 89 PRO A O 1
ATOM 712 N N . GLU A 1 90 ? -14.726 -1.883 22.244 1.00 81.06 90 GLU A N 1
ATOM 713 C CA . GLU A 1 90 ? -15.005 -0.542 22.759 1.00 81.06 90 GLU A CA 1
ATOM 714 C C . GLU A 1 90 ? -14.122 0.484 22.045 1.00 81.06 90 GLU A C 1
ATOM 716 O O . GLU A 1 90 ? -13.002 0.786 22.456 1.00 81.06 90 GLU A O 1
ATOM 721 N N . LEU A 1 91 ? -14.629 1.012 20.929 1.00 80.62 91 LEU A N 1
ATOM 722 C CA . LEU A 1 91 ? -13.953 2.105 20.241 1.00 80.62 91 LEU A CA 1
ATOM 723 C C . LEU 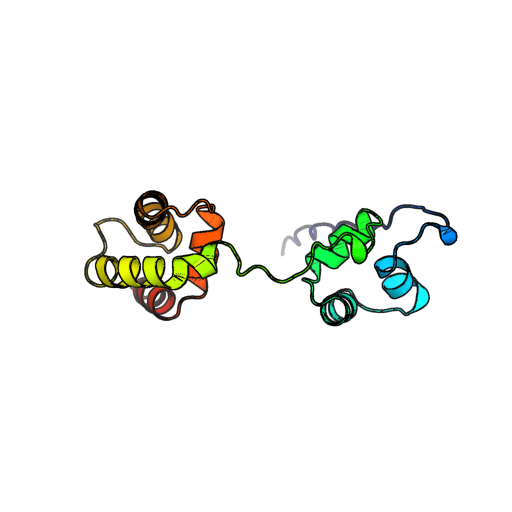A 1 91 ? -14.108 3.391 21.067 1.00 80.62 91 LEU A C 1
ATOM 725 O O . LEU A 1 91 ? -15.230 3.682 21.486 1.00 80.62 91 LEU A O 1
ATOM 729 N N . PRO A 1 92 ? -13.040 4.191 21.235 1.00 77.88 92 PRO A N 1
ATOM 730 C CA . PRO A 1 92 ? -13.145 5.525 21.810 1.00 77.88 92 PRO A CA 1
ATOM 731 C C . PRO A 1 92 ? -14.213 6.378 21.118 1.00 77.88 92 PRO A C 1
ATOM 733 O O . PRO A 1 92 ? -14.394 6.307 19.892 1.00 77.88 92 PRO A O 1
ATOM 736 N N . ASP A 1 93 ? -14.873 7.230 21.903 1.00 76.06 93 ASP A N 1
ATOM 737 C CA . ASP A 1 93 ? -15.872 8.167 21.400 1.00 76.06 93 ASP A CA 1
ATOM 738 C C . ASP A 1 93 ? -15.302 9.014 20.252 1.00 76.06 93 ASP A C 1
ATOM 740 O O . ASP A 1 93 ? -14.264 9.665 20.366 1.00 76.06 93 ASP A O 1
ATOM 744 N N . GLY A 1 94 ? -15.993 8.992 19.109 1.00 77.25 94 GLY A N 1
ATOM 745 C CA . GLY A 1 94 ? -15.632 9.772 17.922 1.00 77.25 94 GLY A CA 1
ATOM 746 C C . GLY A 1 94 ? -14.973 8.989 16.784 1.00 77.25 94 GLY A C 1
ATOM 747 O O . GLY A 1 94 ? -14.914 9.517 15.669 1.00 77.25 94 GLY A O 1
ATOM 748 N N . ILE A 1 95 ? -14.564 7.729 16.984 1.00 88.06 95 ILE A N 1
ATOM 749 C CA . ILE A 1 95 ? -14.086 6.878 15.881 1.00 88.06 95 ILE A CA 1
ATOM 750 C C . ILE A 1 95 ? -15.278 6.336 15.084 1.00 88.06 95 ILE A C 1
ATOM 752 O O . ILE A 1 95 ? -15.952 5.392 15.487 1.00 88.06 95 ILE A O 1
ATOM 756 N N . ARG A 1 96 ? -15.529 6.926 13.912 1.00 86.56 96 ARG A N 1
ATOM 757 C CA . ARG A 1 96 ? -16.652 6.579 13.019 1.00 86.56 96 ARG A CA 1
ATOM 758 C C . ARG A 1 96 ? -16.214 6.131 11.628 1.00 86.56 96 ARG A C 1
ATOM 760 O O . ARG A 1 96 ? -17.048 5.816 10.787 1.00 86.56 96 ARG A O 1
ATOM 767 N N . SER A 1 97 ? -14.912 6.104 11.368 1.00 88.88 97 SER A N 1
ATOM 768 C CA . SER A 1 97 ? -14.357 5.740 10.068 1.00 88.88 97 SER A CA 1
ATOM 769 C C . SER A 1 97 ? -13.067 4.941 10.202 1.00 88.88 97 SER A C 1
ATOM 771 O O . SER A 1 97 ? -12.344 5.051 11.193 1.00 88.88 97 SER A O 1
ATOM 773 N N . ILE A 1 98 ? -12.737 4.193 9.147 1.00 90.69 98 ILE A N 1
ATOM 774 C CA . ILE A 1 98 ? -11.476 3.445 9.044 1.00 90.69 98 ILE A CA 1
ATOM 775 C C . ILE A 1 98 ? -10.269 4.396 9.092 1.00 90.69 98 ILE A C 1
ATOM 777 O O . ILE A 1 98 ? -9.236 4.024 9.632 1.00 90.69 98 ILE A O 1
ATOM 781 N N . TYR A 1 99 ? -10.408 5.632 8.597 1.00 90.62 99 TYR A N 1
ATOM 782 C CA . TYR A 1 99 ? -9.379 6.670 8.723 1.00 90.62 99 TYR A CA 1
ATOM 783 C C . TYR A 1 99 ? -9.116 7.070 10.180 1.00 90.62 99 TYR A C 1
ATOM 785 O O . TYR A 1 99 ? -7.975 7.141 10.620 1.00 90.62 99 TYR A O 1
ATOM 793 N N . GLN A 1 100 ? -10.169 7.312 10.960 1.00 91.12 100 GLN A N 1
ATOM 794 C CA . GLN A 1 100 ? -9.994 7.644 12.375 1.00 91.12 100 GLN A CA 1
ATOM 795 C C . GLN A 1 100 ? -9.425 6.454 13.152 1.00 91.12 100 GLN A C 1
ATOM 797 O O . GLN A 1 100 ? -8.573 6.642 14.016 1.00 91.12 100 GLN A O 1
ATOM 802 N N . LEU A 1 101 ? -9.838 5.232 12.799 1.00 91.94 101 LEU A N 1
ATOM 803 C CA . LEU A 1 101 ? -9.262 4.017 13.361 1.00 91.94 101 LEU A CA 1
ATOM 804 C C . LEU A 1 101 ? -7.768 3.883 13.023 1.00 91.94 101 LEU A C 1
ATOM 806 O O . LEU A 1 101 ? -6.984 3.559 13.908 1.00 91.94 101 LEU A O 1
ATOM 810 N N . SER A 1 102 ? -7.341 4.147 11.782 1.00 92.81 102 SER A N 1
ATOM 811 C CA . SER A 1 102 ? -5.916 4.094 11.425 1.00 92.81 102 SER A CA 1
ATOM 812 C C . SER A 1 102 ? -5.103 5.167 12.145 1.00 92.81 102 SER A C 1
ATOM 814 O O . SER A 1 102 ? -4.008 4.864 12.609 1.00 92.81 102 SER A O 1
ATOM 816 N N . CYS A 1 103 ? -5.628 6.384 12.303 1.00 91.94 103 CYS A N 1
ATOM 817 C CA . CYS A 1 103 ? -4.981 7.422 13.110 1.00 91.94 103 CYS A CA 1
ATOM 818 C C . CYS A 1 103 ? -4.861 7.028 14.588 1.00 91.94 103 CYS A C 1
ATOM 820 O O . CYS A 1 103 ? -3.851 7.337 15.209 1.00 91.94 103 CYS A O 1
ATOM 822 N N . PHE A 1 104 ? -5.863 6.337 15.135 1.00 91.88 104 PHE A N 1
ATOM 823 C CA . PHE A 1 104 ? -5.851 5.857 16.516 1.00 91.88 104 PHE A CA 1
ATOM 824 C C . PHE A 1 104 ? -4.861 4.702 16.735 1.00 91.88 104 PHE A C 1
ATOM 826 O O . PHE A 1 104 ? -4.143 4.682 17.728 1.00 91.88 104 PHE A O 1
ATOM 833 N N . LEU A 1 105 ? -4.793 3.749 15.803 1.00 91.25 105 LEU A N 1
ATOM 834 C CA . LEU A 1 105 ? -3.933 2.568 15.927 1.00 91.25 105 LEU A CA 1
ATOM 835 C C . LEU A 1 105 ? -2.465 2.843 15.590 1.00 91.25 105 LEU A C 1
ATOM 837 O O . LEU A 1 105 ? -1.586 2.131 16.071 1.00 91.25 105 LEU A O 1
ATOM 841 N N . LEU A 1 106 ? -2.180 3.845 14.755 1.00 90.62 106 LEU A N 1
ATOM 842 C CA . LEU A 1 106 ? -0.819 4.105 14.291 1.00 90.62 106 LEU A CA 1
ATOM 843 C C . LEU A 1 106 ? 0.182 4.351 15.437 1.00 90.62 106 LEU A C 1
ATOM 845 O O . LEU A 1 106 ? 1.220 3.691 15.407 1.00 90.62 106 LEU A O 1
ATOM 849 N N . PRO A 1 107 ? -0.087 5.211 16.442 1.00 90.25 107 PRO A N 1
ATOM 850 C CA . PRO A 1 107 ? 0.836 5.412 17.560 1.00 90.25 107 PRO A CA 1
ATOM 851 C C . PRO A 1 107 ? 1.110 4.120 18.340 1.00 90.25 107 PRO A C 1
ATOM 853 O O . PRO A 1 107 ? 2.263 3.802 18.614 1.00 90.25 107 PRO A O 1
ATOM 856 N N . VAL A 1 108 ? 0.071 3.316 18.596 1.00 89.38 108 VAL A N 1
ATOM 857 C CA . VAL A 1 108 ? 0.186 2.027 19.305 1.00 89.38 108 VAL A CA 1
ATOM 858 C C . VAL A 1 108 ? 1.095 1.056 18.549 1.00 89.38 108 VAL A C 1
ATOM 860 O O . VAL A 1 108 ? 1.898 0.340 19.141 1.00 89.38 108 VAL A O 1
ATOM 863 N N . LEU A 1 109 ? 0.994 1.029 17.219 1.00 87.12 109 LEU A N 1
ATOM 864 C CA . LEU A 1 109 ? 1.855 0.192 16.386 1.00 87.12 109 LEU A CA 1
ATOM 865 C C . LEU A 1 109 ? 3.285 0.737 16.320 1.00 87.12 109 LEU A C 1
ATOM 867 O O . LEU A 1 109 ? 4.234 -0.046 16.295 1.00 87.12 109 LEU A O 1
ATOM 871 N N . GLN A 1 110 ? 3.456 2.061 16.312 1.00 86.75 110 GLN A N 1
ATOM 872 C CA . GLN A 1 110 ? 4.772 2.704 16.325 1.00 86.75 110 GLN A CA 1
ATOM 873 C C . GLN A 1 110 ? 5.545 2.408 17.615 1.00 86.75 110 GLN A C 1
ATOM 875 O O . GLN A 1 110 ? 6.741 2.132 17.541 1.00 86.75 110 GLN A O 1
ATOM 880 N N . GLU A 1 111 ? 4.871 2.364 18.768 1.00 87.00 111 GLU A N 1
ATOM 881 C CA . GLU A 1 111 ? 5.462 1.916 20.043 1.00 87.00 111 GLU A CA 1
ATOM 882 C C . GLU A 1 111 ? 5.959 0.465 19.979 1.00 87.00 111 GLU A C 1
ATOM 884 O O . GLU A 1 111 ? 6.961 0.114 20.598 1.00 87.00 111 GLU A O 1
ATOM 889 N N . ARG A 1 112 ? 5.310 -0.371 19.162 1.00 83.56 112 ARG A N 1
ATOM 890 C CA . ARG A 1 112 ? 5.716 -1.759 18.885 1.00 83.56 112 ARG A CA 1
ATOM 891 C C . ARG A 1 112 ? 6.724 -1.880 17.741 1.00 83.56 112 ARG A C 1
ATOM 893 O O . ARG A 1 112 ? 7.034 -2.976 17.286 1.00 83.56 112 ARG A O 1
ATOM 900 N N . GLY A 1 113 ? 7.250 -0.755 17.264 1.00 81.69 113 GLY A N 1
ATOM 901 C CA . GLY A 1 113 ? 8.311 -0.702 16.267 1.00 81.69 113 GLY A CA 1
ATOM 902 C C . GLY A 1 113 ? 7.840 -0.614 14.816 1.00 81.69 113 GLY A C 1
ATOM 903 O O . GLY A 1 113 ? 8.695 -0.638 13.930 1.00 81.69 113 GLY A O 1
ATOM 904 N N . TYR A 1 114 ? 6.538 -0.486 14.536 1.00 83.38 114 TYR A N 1
ATOM 905 C CA . TYR A 1 114 ? 6.037 -0.269 13.174 1.00 83.38 114 TYR A CA 1
ATOM 906 C C . TYR A 1 114 ? 6.519 1.077 12.621 1.00 83.38 114 TYR A C 1
ATOM 908 O O . TYR A 1 114 ? 6.233 2.135 13.173 1.00 83.38 114 TYR A O 1
ATOM 916 N N . LYS A 1 115 ? 7.224 1.050 11.484 1.00 81.50 115 LYS A N 1
ATOM 917 C CA . LYS A 1 115 ? 7.766 2.254 10.818 1.00 81.50 115 LYS A CA 1
ATOM 918 C C . LYS A 1 115 ? 6.983 2.685 9.575 1.00 81.50 115 LYS A C 1
ATOM 920 O O . LYS A 1 115 ? 7.393 3.611 8.876 1.00 81.50 115 LYS A O 1
ATOM 925 N N . GLY A 1 116 ? 5.888 1.997 9.254 1.00 80.19 116 GLY A N 1
ATOM 926 C CA . GLY A 1 116 ? 5.099 2.297 8.065 1.00 80.19 116 GLY A CA 1
ATOM 927 C C . GLY A 1 116 ? 4.183 3.512 8.238 1.00 80.19 116 GLY A C 1
ATOM 928 O O . GLY A 1 116 ? 3.982 4.038 9.330 1.00 80.19 116 GLY A O 1
ATOM 929 N N . SER A 1 117 ? 3.605 3.966 7.125 1.00 83.81 117 SER A N 1
ATOM 930 C CA . SER A 1 117 ? 2.708 5.126 7.121 1.00 83.81 117 SER A CA 1
ATOM 931 C C . SER A 1 117 ? 1.293 4.778 7.590 1.00 83.81 117 SER A C 1
ATOM 933 O O . SER A 1 117 ? 0.831 3.642 7.433 1.00 83.81 117 SER A O 1
ATOM 935 N N . GLU A 1 118 ? 0.565 5.796 8.054 1.00 89.44 118 GLU A N 1
ATOM 936 C CA . GLU A 1 118 ? -0.883 5.733 8.290 1.00 89.44 118 GLU A CA 1
ATOM 937 C C . GLU A 1 118 ? -1.629 5.198 7.061 1.00 89.44 118 GLU A C 1
ATOM 939 O O . GLU A 1 118 ? -2.484 4.327 7.181 1.00 89.44 118 GLU A O 1
ATOM 944 N N . ARG A 1 119 ? -1.264 5.662 5.859 1.00 85.38 119 ARG A N 1
ATOM 945 C CA . ARG A 1 119 ? -1.914 5.252 4.609 1.00 85.38 119 ARG A CA 1
ATOM 946 C C . ARG A 1 119 ? -1.774 3.751 4.367 1.00 85.38 119 ARG A C 1
ATOM 948 O O . ARG A 1 119 ? -2.719 3.118 3.899 1.00 85.38 119 ARG A O 1
ATOM 955 N N . THR A 1 120 ? -0.604 3.191 4.667 1.00 86.62 120 THR A N 1
ATOM 956 C CA . THR A 1 120 ? -0.345 1.750 4.556 1.00 86.62 120 THR A CA 1
ATOM 957 C C . THR A 1 120 ? -1.233 0.976 5.528 1.00 86.62 120 THR A C 1
ATOM 959 O O . THR A 1 120 ? -1.899 0.029 5.114 1.00 86.62 120 THR A O 1
ATOM 962 N N . LEU A 1 121 ? -1.318 1.441 6.779 1.00 89.44 121 LEU A N 1
ATOM 963 C CA . LEU A 1 121 ? -2.195 0.871 7.799 1.00 89.44 121 LEU A CA 1
ATOM 964 C C . LEU A 1 121 ? -3.664 0.929 7.390 1.00 89.44 121 LEU A C 1
ATOM 966 O O . LEU A 1 121 ? -4.345 -0.090 7.386 1.00 89.44 121 LEU A O 1
ATOM 970 N N . ARG A 1 122 ? -4.148 2.091 6.956 1.00 91.00 122 ARG A N 1
ATOM 971 C CA . ARG A 1 122 ? -5.533 2.268 6.516 1.00 91.00 122 ARG A CA 1
ATOM 972 C C . ARG A 1 122 ? -5.901 1.336 5.366 1.00 91.00 122 ARG A C 1
ATOM 974 O O . ARG A 1 122 ? -6.970 0.733 5.389 1.00 91.00 122 ARG A O 1
ATOM 981 N N . ASN A 1 123 ? -5.021 1.194 4.375 1.00 88.81 123 ASN A N 1
ATOM 982 C CA . ASN A 1 123 ? -5.245 0.277 3.257 1.00 88.81 123 ASN A CA 1
ATOM 983 C C . ASN A 1 123 ? -5.359 -1.177 3.728 1.00 88.81 123 ASN A C 1
ATOM 985 O O . ASN A 1 123 ? -6.220 -1.900 3.238 1.00 88.81 123 ASN A O 1
ATOM 989 N N . TYR A 1 124 ? -4.533 -1.589 4.691 1.00 89.62 124 TYR A N 1
ATOM 990 C CA . TYR A 1 124 ? -4.630 -2.915 5.295 1.00 89.62 124 TYR A CA 1
ATOM 991 C C . TYR A 1 124 ? -5.949 -3.096 6.060 1.00 89.62 124 TYR A C 1
ATOM 993 O O . TYR A 1 124 ? -6.664 -4.072 5.844 1.00 89.62 124 TYR A O 1
ATOM 1001 N N . LEU A 1 125 ? -6.337 -2.114 6.878 1.00 90.12 125 LEU A N 1
ATOM 1002 C CA . LEU A 1 125 ? -7.594 -2.137 7.632 1.00 90.12 125 LEU A CA 1
ATOM 1003 C C . LEU A 1 125 ? -8.833 -2.203 6.724 1.00 90.12 125 LEU A C 1
ATOM 1005 O O . LEU A 1 125 ? -9.801 -2.877 7.069 1.00 90.12 125 LEU A O 1
ATOM 1009 N N . HIS A 1 126 ? -8.806 -1.565 5.548 1.00 87.06 126 HIS A N 1
ATOM 1010 C CA . HIS A 1 126 ? -9.880 -1.668 4.549 1.00 87.06 126 HIS A CA 1
ATOM 1011 C C . HIS A 1 126 ? -10.101 -3.093 4.030 1.00 87.06 126 HIS A C 1
ATOM 1013 O O . HIS A 1 126 ? -11.223 -3.441 3.662 1.00 87.06 126 HIS A O 1
ATOM 1019 N N . LEU A 1 127 ? -9.044 -3.905 3.988 1.00 85.62 127 LEU A N 1
ATOM 1020 C CA . LEU A 1 127 ? -9.108 -5.301 3.561 1.00 85.62 127 LEU A CA 1
ATOM 1021 C C . LEU A 1 127 ? -9.489 -6.240 4.714 1.00 85.62 127 LEU A C 1
ATOM 1023 O O . LEU A 1 127 ? -9.808 -7.401 4.470 1.00 85.62 127 LEU A O 1
ATOM 1027 N N . HIS A 1 128 ? -9.485 -5.754 5.960 1.00 86.81 128 HIS A N 1
ATOM 1028 C CA . HIS A 1 128 ? -9.715 -6.578 7.137 1.00 86.81 128 HIS A CA 1
ATOM 1029 C C . HIS A 1 128 ? -11.221 -6.837 7.369 1.00 86.81 128 HIS A C 1
ATOM 1031 O O . HIS A 1 128 ? -11.958 -5.898 7.698 1.00 86.81 128 HIS A O 1
ATOM 1037 N N . PRO A 1 129 ? -11.710 -8.094 7.284 1.00 85.25 129 PRO A N 1
ATOM 1038 C CA . PRO A 1 129 ? -13.147 -8.397 7.303 1.00 85.25 129 PRO A CA 1
ATOM 1039 C C . PRO A 1 129 ? -13.883 -7.878 8.545 1.00 85.25 129 PRO A C 1
ATOM 1041 O O . PRO A 1 129 ? -14.978 -7.328 8.437 1.00 85.25 129 PRO A O 1
ATOM 1044 N N . ARG A 1 130 ? -13.265 -7.990 9.731 1.00 84.50 130 ARG A N 1
ATOM 1045 C CA . ARG A 1 130 ? -13.866 -7.532 11.002 1.00 84.50 130 ARG A CA 1
ATOM 1046 C C . ARG A 1 130 ? -13.995 -6.009 11.079 1.00 84.50 130 ARG A C 1
ATOM 1048 O O . ARG A 1 130 ? -14.978 -5.509 11.617 1.00 84.50 130 ARG A O 1
ATOM 1055 N N . VAL A 1 131 ? -13.022 -5.280 10.528 1.00 86.88 131 VAL A N 1
ATOM 1056 C CA . VAL A 1 131 ? -13.034 -3.809 10.507 1.00 86.88 131 VAL A CA 1
ATOM 1057 C C . VAL A 1 131 ? -14.111 -3.339 9.544 1.00 86.88 131 VAL A C 1
ATOM 1059 O O . VAL A 1 131 ? -14.968 -2.540 9.914 1.00 86.88 131 VAL A O 1
ATOM 1062 N N . LYS A 1 132 ? -14.126 -3.911 8.337 1.00 84.25 132 LYS A N 1
ATOM 1063 C CA . LYS A 1 132 ? -15.147 -3.638 7.329 1.00 84.25 132 LYS A CA 1
ATOM 1064 C C . LYS A 1 132 ? -16.559 -3.863 7.884 1.00 84.25 132 LYS A C 1
ATOM 1066 O O . LYS A 1 132 ? -17.370 -2.946 7.843 1.00 84.25 132 LYS A O 1
ATOM 1071 N N . ALA A 1 133 ? -16.812 -5.001 8.536 1.00 84.50 133 ALA A N 1
ATOM 1072 C CA . ALA A 1 133 ? -18.108 -5.296 9.149 1.00 84.50 133 ALA A CA 1
ATOM 1073 C C . ALA A 1 133 ? -18.523 -4.296 10.250 1.00 84.50 133 ALA A C 1
ATOM 1075 O O . ALA A 1 133 ? -19.708 -3.983 10.376 1.00 84.50 133 ALA A O 1
ATOM 1076 N N . LYS A 1 134 ? -17.576 -3.783 11.051 1.00 83.06 134 LYS A N 1
ATOM 1077 C CA . LYS A 1 134 ? -17.856 -2.796 12.111 1.00 83.06 134 LYS A CA 1
ATOM 1078 C C . LYS A 1 134 ? -18.289 -1.445 11.526 1.00 83.06 134 LYS A C 1
ATOM 1080 O O . LYS A 1 134 ? -19.251 -0.862 12.018 1.00 83.06 134 LYS A O 1
ATOM 1085 N N . PHE A 1 135 ? -17.616 -0.969 10.477 1.00 82.69 135 PHE A N 1
ATOM 1086 C CA . PHE A 1 135 ? -17.896 0.343 9.878 1.00 82.69 135 PHE A CA 1
ATOM 1087 C C . PHE A 1 135 ? -18.981 0.317 8.790 1.00 82.69 135 PHE A C 1
ATOM 1089 O O . PHE A 1 135 ? -19.630 1.335 8.576 1.00 82.69 135 PHE A O 1
ATOM 1096 N N . GLU A 1 136 ? -19.262 -0.827 8.157 1.00 76.31 136 GLU A N 1
ATOM 1097 C CA . GLU A 1 136 ? -20.425 -0.977 7.265 1.00 76.31 136 GLU A CA 1
ATOM 1098 C C . GLU A 1 136 ? -21.742 -0.995 8.049 1.00 76.31 136 GLU A C 1
ATOM 1100 O O . GLU A 1 136 ? -22.702 -0.334 7.656 1.00 76.31 136 GLU A O 1
ATOM 1105 N N . LYS A 1 137 ? -21.779 -1.660 9.214 1.00 58.22 137 LYS A N 1
ATOM 1106 C CA . LYS A 1 137 ? -22.956 -1.645 10.103 1.00 58.22 137 LYS A CA 1
ATOM 1107 C C . LYS A 1 137 ? -23.283 -0.252 10.657 1.00 58.22 137 LYS A C 1
ATOM 1109 O O . LYS A 1 137 ? -24.435 0.006 10.983 1.00 58.22 137 LYS A O 1
ATOM 1114 N N . ALA A 1 138 ? -22.295 0.638 10.759 1.00 54.16 138 ALA A N 1
ATOM 1115 C CA . ALA A 1 138 ? -22.476 2.004 11.253 1.00 54.16 138 ALA A CA 1
ATOM 1116 C C . ALA A 1 138 ? -23.039 2.979 10.198 1.00 54.16 138 ALA A C 1
ATOM 1118 O O . ALA A 1 138 ? -23.455 4.074 10.558 1.00 54.16 138 ALA A O 1
ATOM 1119 N N . SER A 1 139 ? -23.059 2.593 8.915 1.00 45.62 139 SER A N 1
ATOM 1120 C CA . SER A 1 139 ? -23.528 3.438 7.806 1.00 45.62 139 SER A CA 1
ATOM 1121 C C . SER A 1 139 ? -25.011 3.238 7.455 1.00 45.62 139 SER A C 1
ATOM 1123 O O . SER A 1 139 ? -25.507 3.888 6.538 1.00 45.62 139 SER A O 1
ATOM 1125 N N . ILE A 1 140 ? -25.710 2.344 8.164 1.00 43.28 140 ILE A N 1
ATOM 1126 C CA . ILE A 1 140 ? -27.150 2.090 8.028 1.00 43.28 140 ILE A CA 1
ATOM 1127 C C . ILE A 1 140 ? -27.830 2.570 9.316 1.00 43.28 140 ILE A C 1
ATOM 1129 O O . ILE A 1 140 ? -28.233 1.760 10.147 1.00 43.28 140 ILE A O 1
ATOM 1133 N N . LYS A 1 141 ? -27.887 3.883 9.531 1.00 37.41 141 LYS A N 1
ATOM 1134 C CA . LYS A 1 141 ? -28.809 4.533 10.469 1.00 37.41 141 LYS A CA 1
ATOM 1135 C C . LYS A 1 141 ? -29.053 5.963 10.021 1.00 37.41 141 LYS A C 1
ATOM 1137 O O . LYS A 1 141 ? -28.055 6.635 9.684 1.00 37.41 141 LYS A O 1
#

Radius of gyration: 21.39 Å; Cα contacts (8 Å, |Δi|>4): 103; chains: 1; bounding box: 50×33×53 Å

Secondary structure (DSSP, 8-state):
----PPP------PPP---GGG--HHHHHHHTS---HHHHHHHTTS-HHHHHHHHHTT--GGGS--S----GGGGGHHHHHHHHHHHTTSPPTT--SHHHHHHHHHHHHHHTT--S-HHHHHHHHHH-HHHHHHHHHTT--

Solvent-accessible surface area (backbone atoms only — not comparable to full-atom values): 8712 Å² total; per-residue (Å²): 137,86,84,82,74,82,76,78,76,76,77,76,90,70,65,67,94,70,62,76,92,70,56,17,61,59,43,46,39,39,71,75,63,66,41,49,50,60,59,53,8,61,76,69,72,51,52,40,68,54,46,50,53,25,43,55,65,54,44,38,66,87,72,54,69,79,91,80,65,70,56,76,64,61,78,40,44,66,60,51,48,54,52,44,64,65,36,67,83,64,63,64,91,86,64,79,45,66,64,50,46,24,64,62,46,42,62,64,40,39,78,74,65,51,84,76,55,55,68,58,50,31,56,52,45,67,72,33,68,70,53,42,56,58,53,56,62,66,71,73,121

pLDDT: mean 79.71, std 15.53, range [37.41, 93.31]